Protein AF-A0A5S5BKV4-F1 (afdb_monomer_lite)

Structure (mmCIF, N/CA/C/O backbone):
data_AF-A0A5S5BKV4-F1
#
_entry.id   AF-A0A5S5BKV4-F1
#
loop_
_atom_site.group_PDB
_atom_site.id
_atom_site.type_symbol
_atom_site.label_atom_id
_atom_site.label_alt_id
_atom_site.label_comp_id
_atom_site.label_asym_id
_atom_site.label_entity_id
_atom_site.label_seq_id
_atom_site.pdbx_PDB_ins_code
_atom_site.Cartn_x
_atom_site.Cartn_y
_atom_site.Cartn_z
_atom_site.occupancy
_atom_site.B_iso_or_equiv
_atom_site.auth_seq_id
_atom_site.auth_comp_id
_atom_site.auth_asym_id
_atom_site.auth_atom_id
_atom_site.pdbx_PDB_model_num
ATOM 1 N N . MET A 1 1 ? 7.996 9.217 23.034 1.00 73.75 1 MET A N 1
ATOM 2 C CA . MET A 1 1 ? 6.574 8.913 23.300 1.00 73.75 1 MET A CA 1
ATOM 3 C C . MET A 1 1 ? 6.239 7.631 22.562 1.00 73.75 1 MET A C 1
ATOM 5 O O . MET A 1 1 ? 6.761 7.453 21.465 1.00 73.75 1 MET A O 1
ATOM 9 N N . ILE A 1 2 ? 5.483 6.719 23.173 1.00 85.62 2 ILE A N 1
ATOM 10 C CA . ILE A 1 2 ? 5.016 5.493 22.514 1.00 85.62 2 ILE A CA 1
ATOM 11 C C . ILE A 1 2 ? 3.506 5.627 22.362 1.00 85.62 2 ILE A C 1
ATOM 13 O O . ILE A 1 2 ? 2.814 6.027 23.289 1.00 85.62 2 ILE A O 1
ATOM 17 N N . TYR A 1 3 ? 3.022 5.313 21.176 1.00 87.50 3 TYR A N 1
ATOM 18 C CA . TYR A 1 3 ? 1.616 5.300 20.819 1.00 87.50 3 TYR A CA 1
ATOM 19 C C . TYR A 1 3 ? 1.124 3.845 20.871 1.00 87.50 3 TYR A C 1
ATOM 21 O O . TYR A 1 3 ? 1.808 2.955 20.358 1.00 87.50 3 TYR A O 1
ATOM 29 N N . ARG A 1 4 ? -0.008 3.592 21.532 1.00 89.69 4 ARG A N 1
ATOM 30 C CA . ARG A 1 4 ? -0.712 2.312 21.679 1.00 89.69 4 ARG A CA 1
ATOM 31 C C . ARG A 1 4 ? -2.147 2.352 21.123 1.00 89.69 4 ARG A C 1
ATOM 33 O O . ARG A 1 4 ? -3.062 2.749 21.840 1.00 89.69 4 ARG A O 1
ATOM 40 N N . ALA A 1 5 ? -2.393 1.809 19.930 1.00 90.88 5 ALA A N 1
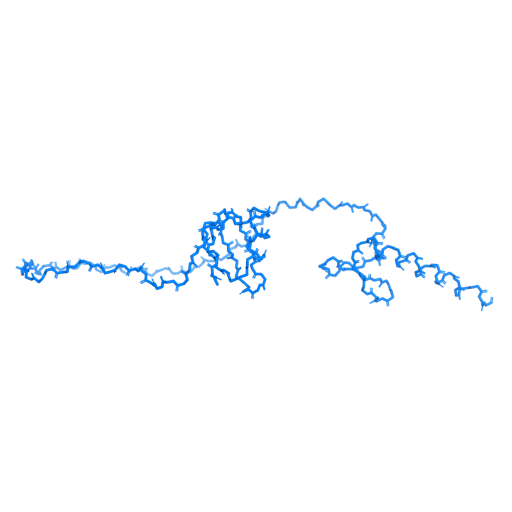ATOM 41 C CA . ALA A 1 5 ? -3.716 1.779 19.285 1.00 90.88 5 ALA A CA 1
ATOM 42 C C . ALA A 1 5 ? -4.344 0.401 19.251 1.00 90.88 5 ALA A C 1
ATOM 44 O O . ALA A 1 5 ? -3.667 -0.616 19.150 1.00 90.88 5 ALA A O 1
ATOM 45 N N . VAL A 1 6 ? -5.674 0.375 19.235 1.00 94.00 6 VAL A N 1
ATOM 46 C CA . VAL A 1 6 ? -6.429 -0.839 18.930 1.00 94.00 6 VAL A CA 1
ATOM 47 C C . VAL A 1 6 ? -6.577 -0.975 17.420 1.00 94.00 6 VAL A C 1
ATOM 49 O O . VAL A 1 6 ? -6.998 -0.043 16.736 1.00 94.00 6 VAL A O 1
ATOM 52 N N . VAL A 1 7 ? -6.250 -2.151 16.896 1.00 95.38 7 VAL A N 1
ATOM 53 C CA . VAL A 1 7 ? -6.403 -2.484 15.481 1.00 95.38 7 VAL A CA 1
ATOM 54 C C . VAL A 1 7 ? -7.878 -2.672 15.147 1.00 95.38 7 VAL A C 1
ATOM 56 O O . VAL A 1 7 ? -8.530 -3.573 15.660 1.00 95.38 7 VAL A O 1
ATOM 59 N N . THR A 1 8 ? -8.414 -1.849 14.254 1.00 95.69 8 THR A N 1
ATOM 60 C CA . THR A 1 8 ? -9.798 -1.943 13.759 1.00 95.69 8 THR A CA 1
ATOM 61 C C . THR A 1 8 ? -9.896 -2.780 12.490 1.00 95.69 8 THR A C 1
ATOM 63 O O . THR A 1 8 ? -10.914 -3.426 12.256 1.00 95.69 8 THR A O 1
ATOM 66 N N . ARG A 1 9 ? -8.828 -2.828 11.686 1.00 94.19 9 ARG A N 1
ATOM 67 C CA . ARG A 1 9 ? -8.742 -3.650 10.472 1.00 94.19 9 ARG A CA 1
ATOM 68 C C . ARG A 1 9 ? -7.422 -4.403 10.455 1.00 94.19 9 ARG A C 1
ATOM 70 O O . ARG A 1 9 ? -6.374 -3.793 10.621 1.00 94.19 9 ARG A O 1
ATOM 77 N N . ALA A 1 10 ? -7.475 -5.716 10.236 1.00 94.88 10 ALA A N 1
ATOM 78 C CA . ALA A 1 10 ? -6.279 -6.551 10.234 1.00 94.88 10 ALA A CA 1
ATOM 79 C C . ALA A 1 10 ? -5.268 -6.097 9.166 1.00 94.88 10 ALA A C 1
ATOM 81 O O . ALA A 1 10 ? -5.655 -5.757 8.044 1.00 94.88 10 ALA A O 1
ATOM 82 N N . PHE A 1 11 ? -3.980 -6.083 9.517 1.00 95.12 11 PHE A N 1
ATOM 83 C CA . PHE A 1 11 ? -2.908 -5.688 8.603 1.00 95.12 11 PHE A CA 1
ATOM 84 C C . PHE A 1 11 ? -1.571 -6.347 8.945 1.00 95.12 11 PHE A C 1
ATOM 86 O O . PHE A 1 11 ? -1.264 -6.641 10.102 1.00 95.12 11 PHE A O 1
ATOM 93 N N . LEU A 1 12 ? -0.737 -6.531 7.920 1.00 94.12 12 LEU A N 1
ATOM 94 C CA . LEU A 1 12 ? 0.637 -6.995 8.075 1.00 94.12 12 LEU A CA 1
ATOM 95 C C . LEU A 1 12 ? 1.573 -5.802 8.310 1.00 94.12 12 LEU A C 1
ATOM 97 O O . LEU A 1 12 ? 1.754 -4.944 7.440 1.00 94.12 12 LEU A O 1
ATOM 101 N N . CYS A 1 13 ? 2.199 -5.741 9.482 1.00 89.88 13 CYS A N 1
ATOM 102 C CA . CYS A 1 13 ? 3.222 -4.746 9.768 1.00 89.88 13 CYS A CA 1
ATOM 103 C C . CYS A 1 13 ? 4.524 -5.128 9.059 1.00 89.88 13 CYS A C 1
ATOM 105 O O . CYS A 1 13 ? 5.219 -6.043 9.483 1.00 89.88 13 CYS A O 1
ATOM 107 N N . LYS A 1 14 ? 4.891 -4.398 8.000 1.00 86.62 14 LYS A N 1
ATOM 108 C CA . LYS A 1 14 ? 6.125 -4.662 7.235 1.00 86.62 14 LYS A CA 1
ATOM 109 C C . LYS A 1 14 ? 7.418 -4.483 8.041 1.00 86.62 14 LYS A C 1
ATOM 111 O O . LYS A 1 14 ? 8.415 -5.096 7.698 1.00 86.62 14 LYS A O 1
ATOM 116 N N . VAL A 1 15 ? 7.401 -3.650 9.084 1.00 85.12 15 VAL A N 1
ATOM 117 C CA . VAL A 1 15 ? 8.591 -3.376 9.910 1.00 85.12 15 VAL A CA 1
ATOM 118 C C . VAL A 1 15 ? 8.881 -4.542 10.853 1.00 85.12 15 VAL A C 1
ATOM 120 O O . VAL A 1 15 ? 10.027 -4.938 11.011 1.00 85.12 15 VAL A O 1
ATOM 123 N N . GLN A 1 16 ? 7.836 -5.105 11.463 1.00 85.06 16 GLN A N 1
ATOM 124 C CA . GLN A 1 16 ? 7.962 -6.189 12.442 1.00 85.06 16 GLN A CA 1
ATOM 125 C C . GLN A 1 16 ? 7.725 -7.577 11.829 1.00 85.06 16 GLN A C 1
ATOM 127 O O . GLN A 1 16 ? 7.985 -8.580 12.479 1.00 85.06 16 GLN A O 1
ATOM 132 N N . GLY A 1 17 ? 7.178 -7.654 10.613 1.00 89.88 17 GLY A N 1
ATOM 133 C CA . GLY A 1 17 ? 6.741 -8.909 9.992 1.00 89.88 17 GLY A CA 1
ATOM 134 C C . GLY A 1 17 ? 5.524 -9.552 10.673 1.00 89.88 17 GLY A C 1
ATOM 135 O O . GLY A 1 17 ? 5.196 -10.696 10.381 1.00 89.88 17 GLY A O 1
ATOM 136 N N . VAL A 1 18 ? 4.850 -8.837 11.581 1.00 92.44 18 VAL A N 1
ATOM 137 C CA . VAL A 1 18 ? 3.747 -9.365 12.397 1.00 92.44 18 VAL A CA 1
ATOM 138 C C . VAL A 1 18 ? 2.400 -9.011 11.777 1.00 92.44 18 VAL A C 1
ATOM 140 O O . VAL A 1 18 ? 2.161 -7.867 11.381 1.00 92.44 18 VAL A O 1
ATOM 143 N N . HIS A 1 19 ? 1.500 -9.992 11.715 1.00 95.00 19 HIS A N 1
ATOM 144 C CA . HIS A 1 19 ? 0.113 -9.786 11.313 1.00 95.00 19 HIS A CA 1
ATOM 145 C C . HIS A 1 19 ? -0.735 -9.432 12.536 1.00 95.00 19 HIS A C 1
ATOM 147 O O . HIS A 1 19 ? -0.942 -10.264 13.419 1.00 95.00 19 HIS A O 1
ATOM 153 N N . PHE A 1 20 ? -1.247 -8.205 12.575 1.00 95.38 20 PHE A N 1
ATOM 154 C CA . PHE A 1 20 ? -2.156 -7.767 13.625 1.00 95.38 20 PHE A CA 1
ATOM 155 C C . PHE A 1 20 ? -3.596 -8.085 13.239 1.00 95.38 20 PHE A C 1
ATOM 157 O O . PHE A 1 20 ? -4.050 -7.728 12.151 1.00 95.38 20 PHE A O 1
ATOM 164 N N . ARG A 1 21 ? -4.320 -8.749 14.143 1.00 96.00 21 ARG A N 1
ATOM 165 C CA . ARG A 1 21 ? -5.752 -9.032 13.991 1.00 96.00 21 ARG A CA 1
ATOM 166 C C . ARG A 1 21 ? -6.573 -7.864 14.526 1.00 96.00 21 ARG A C 1
ATOM 168 O O . ARG A 1 21 ? -6.101 -7.109 15.374 1.00 96.00 21 ARG A O 1
ATOM 175 N N . VAL A 1 22 ? -7.821 -7.761 14.084 1.00 95.19 22 VAL A N 1
ATOM 176 C CA . VAL A 1 22 ? -8.789 -6.815 14.660 1.00 95.19 22 VAL A CA 1
ATOM 177 C C . VAL A 1 22 ? -8.899 -7.039 16.176 1.00 95.19 22 VAL A C 1
ATOM 179 O O . VAL A 1 22 ? -8.926 -8.180 16.629 1.00 95.19 22 VAL A O 1
ATOM 182 N N . GLY A 1 23 ? -8.901 -5.956 16.950 1.00 92.75 23 GLY A N 1
ATOM 183 C CA . GLY A 1 23 ? -8.882 -5.939 18.414 1.00 92.75 23 GLY A CA 1
ATOM 184 C C . GLY A 1 23 ? -7.489 -6.034 19.048 1.00 92.75 23 GLY A C 1
ATOM 185 O O . GLY A 1 23 ? -7.365 -5.835 20.252 1.00 92.75 23 GLY A O 1
ATOM 186 N N . SER A 1 24 ? -6.433 -6.309 18.273 1.00 93.31 24 SER A N 1
ATOM 187 C CA . SER A 1 24 ? -5.066 -6.374 18.814 1.00 93.31 24 SER A CA 1
ATOM 188 C C . SER A 1 24 ? -4.548 -4.983 19.188 1.00 93.31 24 SER A C 1
ATOM 190 O O . SER A 1 24 ? -4.957 -3.991 18.589 1.00 93.31 24 SER A O 1
ATOM 192 N N . ALA A 1 25 ? -3.610 -4.906 20.133 1.00 91.81 25 ALA A N 1
ATOM 193 C CA . ALA A 1 25 ? -2.889 -3.670 20.420 1.00 91.81 25 ALA A CA 1
ATOM 194 C C . ALA A 1 25 ? -1.688 -3.516 19.474 1.00 91.81 25 ALA A C 1
ATOM 196 O O . ALA A 1 25 ? -0.907 -4.451 19.289 1.00 91.81 25 ALA A O 1
ATOM 197 N N . TYR A 1 26 ? -1.533 -2.332 18.897 1.00 91.50 26 TYR A N 1
ATOM 198 C CA 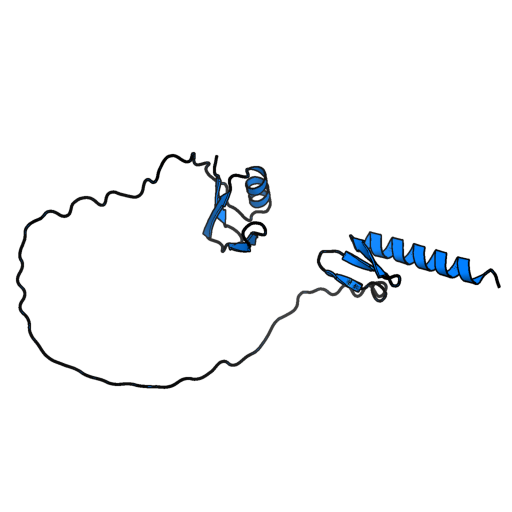. TYR A 1 26 ? -0.401 -1.931 18.078 1.00 91.50 26 TYR A CA 1
ATOM 199 C C . TYR A 1 26 ? 0.380 -0.842 18.805 1.00 91.50 26 TYR A C 1
ATOM 201 O O . TYR A 1 26 ? -0.193 0.183 19.160 1.00 91.50 26 TYR A O 1
ATOM 209 N N . LEU A 1 27 ? 1.675 -1.074 19.026 1.00 91.00 27 LEU A N 1
ATOM 210 C CA . LEU A 1 27 ? 2.556 -0.126 19.701 1.00 91.00 27 LEU A CA 1
ATOM 211 C C . LEU A 1 27 ? 3.621 0.384 18.731 1.00 91.00 27 LEU A C 1
ATOM 213 O O . LEU A 1 27 ? 4.295 -0.411 18.073 1.00 91.00 27 LEU A O 1
ATOM 217 N N . SER A 1 28 ? 3.791 1.702 18.653 1.00 89.00 28 SER A N 1
ATOM 218 C CA . SER A 1 28 ? 4.801 2.343 17.809 1.00 89.00 28 SER A CA 1
ATOM 219 C C . SER A 1 28 ? 5.284 3.651 18.427 1.00 89.00 28 SER A C 1
ATOM 221 O O . SER A 1 28 ? 4.500 4.403 18.986 1.00 89.00 28 SER A O 1
ATOM 223 N N . ALA A 1 29 ? 6.571 3.967 18.295 1.00 90.00 29 ALA A N 1
ATOM 224 C CA . ALA A 1 29 ? 7.092 5.293 18.645 1.00 90.00 29 ALA A CA 1
ATOM 225 C C . ALA A 1 29 ? 6.899 6.327 17.515 1.00 90.00 29 ALA A C 1
ATOM 227 O O . ALA A 1 29 ? 7.098 7.522 17.719 1.00 90.00 29 ALA A O 1
ATOM 228 N N . ASP A 1 30 ? 6.533 5.866 16.317 1.00 90.06 30 ASP A N 1
ATOM 229 C CA . ASP A 1 30 ? 6.370 6.694 15.124 1.00 90.06 30 ASP A CA 1
ATOM 230 C C . ASP A 1 30 ? 4.936 7.237 15.029 1.00 90.06 30 ASP A C 1
ATOM 232 O O . ASP A 1 30 ? 3.995 6.503 14.708 1.00 90.06 30 ASP A O 1
ATOM 236 N N . SER A 1 31 ? 4.781 8.536 15.294 1.00 88.31 31 SER A N 1
ATOM 237 C CA . SER A 1 31 ? 3.498 9.240 15.217 1.00 88.31 31 SER A CA 1
ATOM 238 C C . SER A 1 31 ? 2.962 9.350 13.788 1.00 88.31 31 SER A C 1
ATOM 240 O O . SER A 1 31 ? 1.752 9.256 13.581 1.00 88.31 31 SER A O 1
ATOM 242 N N . ALA A 1 32 ? 3.835 9.493 12.785 1.00 90.69 32 ALA A N 1
ATOM 243 C CA . ALA A 1 32 ? 3.431 9.577 11.385 1.00 90.69 32 ALA A CA 1
ATOM 244 C C . ALA A 1 32 ? 2.862 8.235 10.907 1.00 90.69 32 ALA A C 1
ATOM 246 O O . ALA A 1 32 ? 1.841 8.194 10.215 1.00 90.69 32 ALA A O 1
ATOM 247 N N . ARG A 1 33 ? 3.471 7.125 11.341 1.00 91.69 33 ARG A N 1
ATOM 248 C CA . ARG A 1 33 ? 2.969 5.765 11.097 1.00 91.69 33 ARG A CA 1
ATOM 249 C C . ARG A 1 33 ? 1.580 5.555 11.694 1.00 91.69 33 ARG A C 1
ATOM 251 O O . ARG A 1 33 ? 0.711 5.010 11.016 1.00 91.69 33 ARG A O 1
ATOM 258 N N . ILE A 1 34 ? 1.374 5.971 12.942 1.00 91.25 34 ILE A N 1
ATOM 259 C CA . ILE A 1 34 ? 0.086 5.839 13.635 1.00 91.25 34 ILE A CA 1
ATOM 260 C C . ILE A 1 34 ? -0.981 6.674 12.928 1.00 91.25 34 ILE A C 1
ATOM 262 O O . ILE A 1 34 ? -2.029 6.136 12.580 1.00 91.25 34 ILE A O 1
ATOM 266 N N . ALA A 1 35 ? -0.683 7.937 12.609 1.00 91.62 35 ALA A N 1
ATOM 267 C CA . ALA A 1 35 ? -1.599 8.821 11.890 1.00 91.6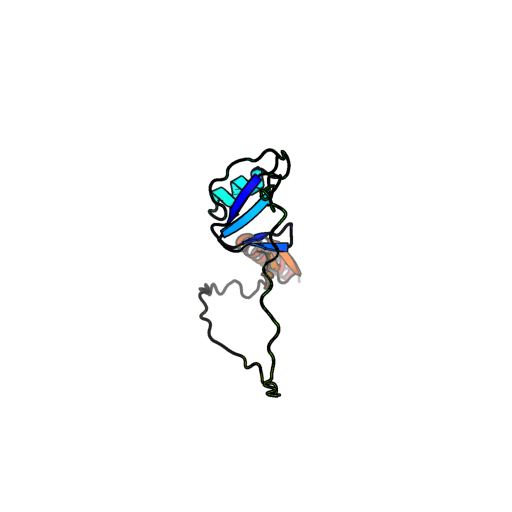2 35 ALA A CA 1
ATOM 268 C C . ALA A 1 35 ? -1.988 8.267 10.508 1.00 91.62 35 ALA A C 1
ATOM 270 O O . ALA A 1 35 ? -3.156 8.319 10.125 1.00 91.62 35 ALA A O 1
ATOM 271 N N . TYR A 1 36 ? -1.034 7.687 9.773 1.00 92.81 36 TYR A N 1
ATOM 272 C CA . TYR A 1 36 ? -1.293 7.035 8.487 1.00 92.81 36 TYR A CA 1
ATOM 273 C C . TYR A 1 36 ? -2.229 5.826 8.622 1.00 92.81 36 TYR A C 1
ATOM 275 O O . TYR A 1 36 ? -3.161 5.650 7.839 1.00 92.81 36 TYR A O 1
ATOM 283 N N . LEU A 1 37 ? -2.001 4.981 9.628 1.00 93.12 37 LEU A N 1
ATOM 284 C CA . LEU A 1 37 ? -2.835 3.802 9.849 1.00 93.12 37 LEU A CA 1
ATOM 285 C C . LEU A 1 37 ? -4.227 4.172 10.391 1.00 93.12 37 LEU A C 1
ATOM 287 O O . LEU A 1 37 ? -5.206 3.515 10.041 1.00 93.12 37 LEU A O 1
ATOM 291 N N . GLN A 1 38 ? -4.337 5.236 11.187 1.00 93.62 38 GLN A N 1
ATOM 292 C CA . GLN A 1 38 ? -5.611 5.782 11.660 1.00 93.62 38 GLN A CA 1
ATOM 293 C C . GLN A 1 38 ? -6.425 6.411 10.524 1.00 93.62 38 GLN A C 1
ATOM 295 O O . GLN A 1 38 ? -7.616 6.130 10.407 1.00 93.62 38 GLN A O 1
ATOM 300 N N . SER A 1 39 ? -5.802 7.215 9.653 1.00 93.12 39 SER A N 1
ATOM 301 C CA . SER A 1 39 ? -6.494 7.826 8.507 1.00 93.12 39 SER A CA 1
ATOM 302 C C . SER A 1 39 ? -6.968 6.780 7.494 1.00 93.12 39 SER A C 1
ATOM 304 O O . SER A 1 39 ? -8.030 6.939 6.897 1.00 93.12 39 SER A O 1
ATOM 306 N N . GLY A 1 40 ? -6.235 5.670 7.364 1.00 92.19 40 GLY A N 1
ATOM 307 C CA . GLY A 1 40 ? -6.646 4.499 6.589 1.00 92.19 40 GLY A CA 1
ATOM 308 C C . GLY A 1 40 ? -7.678 3.590 7.276 1.00 92.19 40 GLY A C 1
ATOM 309 O O . GLY A 1 40 ? -8.096 2.601 6.675 1.00 92.19 40 GLY A O 1
ATOM 310 N N . GLY A 1 41 ? -8.072 3.876 8.524 1.00 94.31 41 GLY A N 1
ATOM 311 C CA . GLY A 1 41 ? -9.047 3.087 9.287 1.00 94.31 41 GLY A CA 1
ATOM 312 C C . GLY A 1 41 ? -8.538 1.726 9.784 1.00 94.31 41 GLY A C 1
ATOM 313 O O . GLY A 1 41 ? -9.344 0.857 10.123 1.00 94.31 41 GLY A O 1
ATOM 314 N N . TYR A 1 42 ? -7.219 1.516 9.818 1.00 94.38 42 TYR A N 1
ATOM 315 C CA . TYR A 1 42 ? -6.593 0.299 10.353 1.00 94.38 42 TYR A CA 1
ATOM 316 C C . TYR A 1 42 ? -6.468 0.305 11.870 1.00 94.38 42 TYR A C 1
ATOM 318 O O . TYR A 1 42 ? -6.479 -0.760 12.490 1.00 94.38 42 TYR A O 1
ATOM 326 N N . LEU A 1 43 ? -6.351 1.495 12.451 1.00 94.88 43 LEU A N 1
ATOM 327 C CA . LEU A 1 43 ? -6.257 1.724 13.884 1.00 94.88 43 LEU A CA 1
ATOM 328 C C . LEU A 1 43 ? -7.407 2.622 14.346 1.00 94.88 43 LEU A C 1
ATOM 330 O O . LEU A 1 43 ? -7.825 3.531 13.627 1.00 94.88 43 LEU A O 1
ATOM 334 N N . GLY A 1 44 ? -7.883 2.392 15.567 1.00 89.88 44 GLY A N 1
ATOM 335 C CA . GLY A 1 44 ? -8.795 3.296 16.258 1.00 89.88 44 GLY A CA 1
ATOM 336 C C . GLY A 1 44 ? -8.118 4.614 16.650 1.00 89.88 44 GLY A C 1
ATOM 337 O O . GLY A 1 44 ? -6.890 4.725 16.656 1.00 89.88 44 GLY A O 1
ATOM 338 N N . LYS A 1 45 ? -8.930 5.620 16.996 1.00 77.31 45 LYS A N 1
ATOM 339 C CA . LYS A 1 45 ? -8.435 6.878 17.575 1.00 77.31 45 LYS A CA 1
ATOM 340 C C . LYS A 1 45 ? -7.784 6.558 18.920 1.00 77.31 45 LYS A C 1
ATOM 342 O O . LYS A 1 45 ? -8.412 5.924 19.761 1.00 77.31 45 LYS A O 1
ATOM 347 N N . GLU A 1 46 ? -6.527 6.933 19.071 1.00 69.44 46 GLU A N 1
ATOM 348 C CA . GLU A 1 46 ? -5.660 6.451 20.138 1.00 69.44 46 GLU A CA 1
ATOM 349 C C . GLU A 1 46 ? -5.390 7.500 21.225 1.00 69.44 46 GLU A C 1
ATOM 351 O O . GLU A 1 46 ? -5.259 8.682 20.911 1.00 69.44 46 GLU A O 1
ATOM 356 N N . GLU A 1 47 ? -5.250 7.049 22.475 1.00 63.06 47 GLU A N 1
ATOM 357 C CA . GLU A 1 47 ? -4.718 7.805 23.612 1.00 63.06 47 GLU A CA 1
ATOM 358 C C . GLU A 1 47 ? -3.190 7.628 23.708 1.00 63.06 47 GLU A C 1
ATOM 360 O O . GLU A 1 47 ? -2.670 6.515 23.689 1.00 63.06 47 GLU A O 1
ATOM 365 N N . THR A 1 48 ? -2.462 8.744 23.795 1.00 65.62 48 THR A N 1
ATOM 366 C CA . THR A 1 48 ? -1.001 8.761 23.972 1.00 65.62 48 THR A CA 1
ATOM 367 C C . THR A 1 48 ? -0.646 8.360 25.401 1.00 65.62 48 THR A C 1
ATOM 369 O O . THR A 1 48 ? -1.040 9.060 26.330 1.00 65.62 48 THR A O 1
ATOM 372 N N . GLU A 1 49 ? 0.149 7.304 25.587 1.00 58.16 49 GLU A N 1
ATOM 373 C CA . GLU A 1 49 ? 0.719 6.978 26.899 1.00 58.16 49 GLU A CA 1
ATOM 374 C C . GLU A 1 49 ? 2.201 7.382 26.952 1.00 58.16 49 GLU A C 1
ATOM 376 O O . GLU A 1 49 ? 3.041 6.944 26.157 1.00 58.16 49 GLU A O 1
ATOM 381 N N . GLU A 1 50 ? 2.552 8.256 27.900 1.00 53.12 50 GLU A N 1
ATOM 382 C CA . GLU A 1 50 ? 3.949 8.371 28.315 1.00 53.12 50 GLU A CA 1
ATOM 383 C C . GLU A 1 50 ? 4.402 7.022 28.897 1.00 53.12 50 GLU A C 1
ATOM 385 O O . GLU A 1 50 ? 3.613 6.357 29.569 1.00 53.12 50 GLU A O 1
ATOM 390 N N . PRO A 1 51 ? 5.660 6.594 28.678 1.00 53.56 51 PRO A N 1
ATOM 391 C CA . PRO A 1 51 ? 6.190 5.366 29.257 1.00 53.56 51 PRO A CA 1
ATOM 392 C C . PRO A 1 51 ? 6.429 5.556 30.764 1.00 53.56 51 PRO A C 1
ATOM 394 O O . PRO A 1 51 ? 7.569 5.578 31.220 1.00 53.56 51 PRO A O 1
ATOM 397 N N . ASN A 1 52 ? 5.369 5.729 31.551 1.00 50.53 52 ASN A N 1
ATOM 398 C CA . ASN A 1 52 ? 5.446 5.732 33.001 1.00 50.53 52 ASN A CA 1
ATOM 399 C C . ASN A 1 52 ? 4.931 4.393 33.531 1.00 50.53 52 ASN A C 1
ATOM 401 O O . ASN A 1 52 ? 3.739 4.221 33.742 1.00 50.53 52 ASN A O 1
ATOM 405 N N . GLN A 1 53 ? 5.890 3.476 33.680 1.00 48.94 53 GLN A N 1
ATOM 406 C CA . GLN A 1 53 ? 5.929 2.318 34.575 1.00 48.94 53 GLN A CA 1
ATOM 407 C C . GLN A 1 53 ? 4.676 1.437 34.662 1.00 48.94 53 GLN A C 1
ATOM 409 O O . GLN A 1 53 ? 3.621 1.843 35.130 1.00 48.94 53 GLN A O 1
ATOM 414 N N . ALA A 1 54 ? 4.881 0.163 34.320 1.00 44.09 54 ALA A N 1
ATOM 415 C CA . ALA A 1 54 ? 4.045 -0.984 34.649 1.00 44.09 54 ALA A CA 1
ATOM 416 C C . ALA A 1 54 ? 3.170 -0.788 35.905 1.00 44.09 54 ALA A C 1
ATOM 418 O O . ALA A 1 54 ? 3.584 -1.062 37.030 1.00 44.09 54 ALA A O 1
ATOM 419 N N . SER A 1 55 ? 1.926 -0.366 35.685 1.00 46.72 55 SER A N 1
ATOM 420 C CA . SER A 1 55 ? 0.832 -0.586 36.616 1.00 46.72 55 SER A CA 1
ATOM 421 C C . SER A 1 55 ? 0.103 -1.842 36.157 1.00 46.72 55 SER A C 1
ATOM 423 O O . SER A 1 55 ? -0.799 -1.807 35.325 1.00 46.72 55 SER A O 1
ATOM 425 N N . THR A 1 56 ? 0.549 -2.976 36.687 1.00 44.12 56 THR A N 1
ATOM 426 C CA . THR A 1 56 ? -0.276 -4.174 36.843 1.00 44.12 56 THR A CA 1
ATOM 427 C C . THR A 1 56 ? -0.127 -4.633 38.284 1.00 44.12 56 THR A C 1
ATOM 429 O O . THR A 1 56 ? 0.819 -5.330 38.633 1.00 44.12 56 THR A O 1
ATOM 432 N N . THR A 1 57 ? -1.065 -4.156 39.100 1.00 41.09 57 THR A N 1
ATOM 433 C CA . THR A 1 57 ? -1.771 -4.911 40.138 1.00 41.09 57 THR A CA 1
ATOM 434 C C . THR A 1 57 ? -0.899 -5.723 41.093 1.00 41.09 57 THR A C 1
ATOM 436 O O . THR A 1 57 ? -0.647 -6.910 40.897 1.00 41.09 57 THR A O 1
ATOM 439 N N . ALA A 1 58 ? -0.560 -5.094 42.219 1.00 44.88 58 ALA A N 1
ATOM 440 C CA . ALA A 1 58 ? -0.513 -5.814 43.480 1.00 44.88 58 ALA A CA 1
ATOM 441 C C . ALA A 1 58 ? -1.903 -6.433 43.706 1.00 44.88 58 ALA A C 1
ATOM 443 O O . ALA A 1 58 ? -2.858 -5.723 44.026 1.00 44.88 58 ALA A O 1
ATOM 444 N N . SER A 1 59 ? -2.027 -7.741 43.478 1.00 47.25 59 SER A N 1
ATOM 445 C CA . SER A 1 59 ? -3.114 -8.525 44.058 1.00 47.25 59 SER A CA 1
ATOM 446 C C . SER A 1 59 ? -2.907 -8.532 45.567 1.00 47.25 59 SER A C 1
ATOM 448 O O . SER A 1 59 ? -2.113 -9.298 46.107 1.00 47.25 59 SER A O 1
ATOM 450 N N . ASP A 1 60 ? -3.547 -7.555 46.192 1.00 45.62 60 ASP A N 1
ATOM 451 C CA . ASP A 1 60 ? -4.248 -7.630 47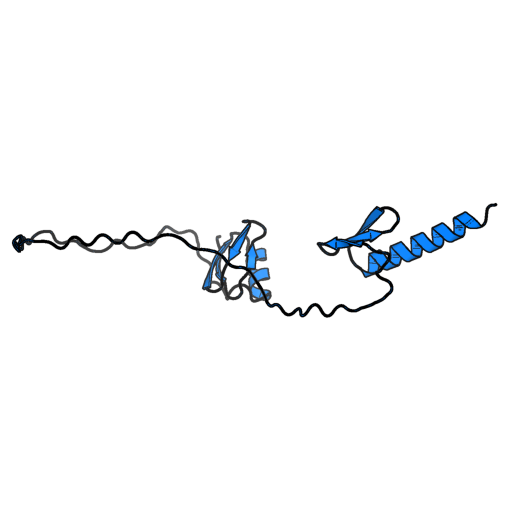.465 1.00 45.62 60 ASP A CA 1
ATOM 452 C C . ASP A 1 60 ? -4.261 -9.041 48.098 1.00 45.62 60 ASP A C 1
ATOM 454 O O . ASP A 1 60 ? -4.912 -9.967 47.619 1.00 45.62 60 ASP A O 1
ATOM 458 N N . GLN A 1 61 ? -3.479 -9.165 49.172 1.00 39.59 61 GLN A N 1
ATOM 459 C CA . GLN A 1 61 ? -3.770 -9.927 50.386 1.00 39.59 61 GLN A CA 1
ATOM 460 C C . GLN A 1 61 ? -4.181 -11.413 50.250 1.00 39.59 61 GLN A C 1
ATOM 462 O O . GLN A 1 61 ? -5.355 -11.766 50.199 1.00 39.59 61 GLN A O 1
ATOM 467 N N . LEU A 1 62 ? -3.206 -12.319 50.397 1.00 44.78 62 LEU A N 1
ATOM 468 C CA . LEU A 1 62 ? -3.457 -13.598 51.070 1.00 44.78 62 LEU A CA 1
ATOM 469 C C . LEU A 1 62 ? -3.388 -13.338 52.586 1.00 44.78 62 LEU A C 1
ATOM 471 O O . LEU A 1 62 ? -2.281 -13.116 53.088 1.00 44.78 62 LEU A O 1
ATOM 475 N N . PRO A 1 63 ? -4.500 -13.321 53.345 1.00 49.19 63 PRO A N 1
ATOM 476 C CA . PRO A 1 63 ? -4.397 -13.538 54.775 1.00 49.19 63 PRO A CA 1
ATOM 477 C C . PRO A 1 63 ? -3.922 -14.976 54.991 1.00 49.19 63 PRO A C 1
ATOM 479 O O . PRO A 1 63 ? -4.452 -15.930 54.416 1.00 49.19 63 PRO A O 1
ATOM 482 N N . ALA A 1 64 ? -2.862 -15.097 55.783 1.00 53.47 64 ALA A N 1
ATOM 483 C CA . ALA A 1 64 ? -2.498 -16.348 56.407 1.00 53.47 64 ALA A CA 1
ATOM 484 C C . ALA A 1 64 ? -3.676 -16.848 57.263 1.00 53.47 64 ALA A C 1
ATOM 486 O O . ALA A 1 64 ? -4.557 -16.074 57.634 1.00 53.47 64 ALA A O 1
ATOM 487 N N . ASP A 1 65 ? -3.625 -18.133 57.604 1.00 56.28 65 ASP A N 1
ATOM 488 C CA . ASP A 1 65 ? -4.426 -18.750 58.663 1.00 56.28 65 ASP A CA 1
ATOM 489 C C . ASP A 1 65 ? -5.875 -19.107 58.270 1.00 56.28 65 ASP A C 1
ATOM 491 O O . ASP A 1 65 ? -6.809 -18.373 58.548 1.00 56.28 65 ASP A O 1
ATOM 495 N N . ASP A 1 66 ? -6.084 -20.292 57.683 1.00 50.09 66 ASP A N 1
ATOM 496 C CA . ASP A 1 66 ? -6.982 -21.267 58.321 1.00 50.09 66 ASP A CA 1
ATOM 497 C C . ASP A 1 66 ? -6.856 -22.661 57.692 1.00 50.09 66 ASP A C 1
ATOM 499 O O . ASP A 1 66 ? -7.088 -22.900 56.505 1.00 50.09 66 ASP A O 1
ATOM 503 N N . ALA A 1 67 ? -6.445 -23.601 58.535 1.00 52.28 67 ALA A N 1
ATOM 504 C CA . ALA A 1 67 ? -6.358 -25.009 58.228 1.00 52.28 67 ALA A CA 1
ATOM 505 C C . ALA A 1 67 ? -7.770 -25.602 58.168 1.00 52.28 67 ALA A C 1
ATOM 507 O O . ALA A 1 67 ? -8.390 -25.828 59.205 1.00 52.28 67 ALA A O 1
ATOM 508 N N . PHE A 1 68 ? -8.255 -25.940 56.972 1.00 46.47 68 PHE A N 1
ATOM 509 C CA . PHE A 1 68 ? -9.400 -26.838 56.844 1.00 46.47 68 PHE A CA 1
ATOM 510 C C . PHE A 1 68 ? -8.966 -28.160 56.213 1.00 46.47 68 PHE A C 1
ATOM 512 O O . PHE A 1 68 ? -8.838 -28.304 54.998 1.00 46.47 68 PHE A O 1
ATOM 519 N N . LEU A 1 69 ? -8.712 -29.127 57.099 1.00 48.06 69 LEU A N 1
ATOM 520 C CA . LEU A 1 69 ? -8.705 -30.550 56.791 1.00 48.06 69 LEU A CA 1
ATOM 521 C C . LEU A 1 69 ? -9.987 -30.918 56.033 1.00 48.06 69 LEU A C 1
ATOM 523 O O . LEU A 1 69 ? -11.073 -30.825 56.602 1.00 48.06 69 LEU A O 1
ATOM 527 N N . ILE A 1 70 ? -9.857 -31.455 54.818 1.00 55.62 70 ILE A N 1
ATOM 528 C CA . ILE A 1 70 ? -10.821 -32.441 54.317 1.00 55.62 70 ILE A CA 1
ATOM 529 C C . ILE A 1 70 ? -10.044 -33.701 53.900 1.00 55.62 70 ILE A C 1
ATOM 531 O O . ILE A 1 70 ? -9.023 -33.572 53.220 1.00 55.62 70 ILE A O 1
ATOM 535 N N . PRO A 1 71 ? -10.457 -34.900 54.361 1.00 50.69 71 PRO A N 1
ATOM 536 C CA . PRO A 1 71 ? -9.658 -36.120 54.281 1.00 50.69 71 PRO A CA 1
ATOM 537 C C . PRO A 1 71 ? -9.588 -36.718 52.876 1.00 50.69 71 PRO A C 1
ATOM 539 O O . PRO A 1 71 ? -10.495 -36.567 52.059 1.00 50.69 71 PRO A O 1
ATOM 542 N N . GLN A 1 72 ? -8.505 -37.466 52.661 1.00 50.62 72 GLN A N 1
ATOM 543 C CA . GLN A 1 72 ? -8.330 -38.414 51.569 1.00 50.62 72 GLN A CA 1
ATOM 544 C C . GLN A 1 72 ? -9.342 -39.566 51.664 1.00 50.62 72 GLN A C 1
ATOM 546 O O . GLN A 1 72 ? -9.228 -40.408 52.545 1.00 50.62 72 GLN A O 1
ATOM 551 N N . ASP A 1 73 ? -10.212 -39.663 50.670 1.00 54.94 73 ASP A N 1
ATOM 552 C CA . ASP A 1 73 ? -10.717 -40.914 50.098 1.00 54.94 73 ASP A CA 1
ATOM 553 C C . ASP A 1 73 ? -10.708 -40.649 48.579 1.00 54.94 73 ASP A C 1
ATOM 555 O O . ASP A 1 73 ? -11.193 -39.619 48.126 1.00 54.94 73 ASP A O 1
ATOM 559 N N . GLY A 1 74 ? -10.053 -41.404 47.705 1.00 48.91 74 GLY A N 1
ATOM 560 C CA . GLY A 1 74 ? -9.837 -42.838 47.728 1.00 48.91 74 GLY A CA 1
ATOM 561 C C . GLY A 1 74 ? -10.593 -43.447 46.543 1.00 48.91 74 GLY A C 1
ATOM 562 O O . GLY A 1 74 ? -11.815 -43.475 46.550 1.00 48.91 74 GLY A O 1
ATOM 563 N N . ALA A 1 75 ? -9.832 -43.969 45.574 1.00 46.00 75 ALA A N 1
ATOM 564 C CA . ALA A 1 75 ? -10.218 -44.923 44.523 1.00 46.00 75 ALA A CA 1
ATOM 565 C C . ALA A 1 75 ? -10.715 -44.408 43.145 1.00 46.00 75 ALA A C 1
ATOM 567 O O . ALA A 1 75 ? -11.854 -44.005 42.953 1.00 46.00 75 ALA A O 1
ATOM 568 N N . SER A 1 76 ? -9.817 -44.606 42.170 1.00 48.84 76 SER A N 1
ATOM 569 C CA . SER A 1 76 ? -10.004 -45.438 40.968 1.00 48.84 76 SER A CA 1
ATOM 570 C C . SER A 1 76 ? -11.078 -45.087 39.933 1.00 48.84 76 SER A C 1
ATOM 572 O O . SER A 1 76 ? -12.244 -45.415 40.106 1.00 48.84 76 SER A O 1
ATOM 574 N N . ALA A 1 77 ? -10.621 -44.692 38.743 1.00 47.66 77 ALA A N 1
ATOM 575 C CA . ALA A 1 77 ? -10.905 -45.457 37.526 1.00 47.66 77 ALA A CA 1
ATOM 576 C C . ALA A 1 77 ? -9.837 -45.146 36.470 1.00 47.66 77 ALA A C 1
ATOM 578 O O . ALA A 1 77 ? -9.659 -44.012 36.032 1.00 47.66 77 ALA A O 1
ATOM 579 N N . VAL A 1 78 ? -9.083 -46.187 36.141 1.00 57.34 78 VAL A N 1
ATOM 580 C CA . VAL A 1 78 ? -8.339 -46.319 34.894 1.00 57.34 78 VAL A CA 1
ATOM 581 C C . VAL A 1 78 ? -9.346 -46.374 33.755 1.00 57.34 78 VAL A C 1
ATOM 583 O O . VAL A 1 78 ? -10.308 -47.110 33.897 1.00 57.34 78 VAL A O 1
ATOM 586 N N . ASP A 1 79 ? -9.109 -45.662 32.656 1.00 54.25 79 ASP A N 1
ATOM 587 C CA . ASP A 1 79 ? -9.571 -46.077 31.330 1.00 54.25 79 ASP A CA 1
ATOM 588 C C . ASP A 1 79 ? -8.622 -45.516 30.265 1.00 54.25 79 ASP A C 1
ATOM 590 O O . ASP A 1 79 ? -8.496 -44.314 30.027 1.00 54.25 79 ASP A O 1
ATOM 594 N N . ASP A 1 80 ? -7.906 -46.472 29.690 1.00 57.38 80 ASP A N 1
ATOM 595 C CA . ASP A 1 80 ? -7.041 -46.428 28.526 1.00 57.38 80 ASP A CA 1
ATOM 596 C C . ASP A 1 80 ? -7.895 -46.249 27.259 1.00 57.38 80 ASP A C 1
ATOM 598 O O . ASP A 1 80 ? -8.805 -47.036 27.002 1.00 57.38 80 ASP A O 1
ATOM 602 N N . ALA A 1 81 ? -7.611 -45.225 26.452 1.00 55.41 81 ALA A N 1
ATOM 603 C CA . ALA A 1 81 ? -8.124 -45.142 25.087 1.00 55.41 81 ALA A CA 1
ATOM 604 C C . ALA A 1 81 ? -7.100 -44.471 24.169 1.00 55.41 81 ALA A C 1
ATOM 606 O O . ALA A 1 81 ? -7.134 -43.275 23.875 1.00 55.41 81 ALA A O 1
ATOM 607 N N . THR A 1 82 ? -6.174 -45.303 23.705 1.00 58.59 82 THR A N 1
ATOM 608 C CA . THR A 1 82 ? -5.368 -45.084 22.506 1.00 58.59 82 THR A CA 1
ATOM 609 C C . THR A 1 82 ? -6.262 -45.092 21.258 1.00 58.59 82 THR A C 1
ATOM 611 O O . THR A 1 82 ? -6.870 -46.111 20.944 1.00 58.59 82 THR A O 1
ATOM 614 N N . ALA A 1 83 ? -6.284 -43.997 20.495 1.00 49.28 83 ALA A N 1
ATOM 615 C CA . ALA A 1 83 ? -6.645 -43.977 19.070 1.00 49.28 83 ALA A CA 1
ATOM 616 C C . ALA A 1 83 ? -6.002 -42.725 18.442 1.00 49.28 83 ALA A C 1
ATOM 618 O O . ALA A 1 83 ? -6.335 -41.603 18.801 1.00 49.28 83 ALA A O 1
ATOM 619 N N . ALA A 1 84 ? -4.876 -42.864 17.7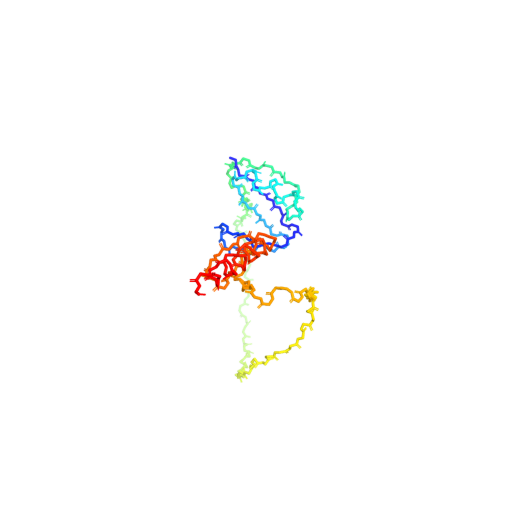42 1.00 45.06 84 ALA A N 1
ATOM 620 C CA . ALA A 1 84 ? -4.778 -43.197 16.317 1.00 45.06 84 ALA A CA 1
ATOM 621 C C . ALA A 1 84 ? -5.183 -42.023 15.407 1.00 45.06 84 ALA A C 1
ATOM 623 O O . ALA A 1 84 ? -6.220 -41.393 15.576 1.00 45.06 84 ALA A O 1
ATOM 624 N N . GLY A 1 85 ? -4.289 -41.717 14.467 1.00 50.03 85 GLY A N 1
ATOM 625 C CA . GLY A 1 85 ? -4.319 -40.519 13.644 1.00 50.03 85 GLY A CA 1
ATOM 626 C C . GLY A 1 85 ? -5.279 -40.554 12.456 1.00 50.03 85 GLY A C 1
ATOM 627 O O . GLY A 1 85 ? -6.093 -41.454 12.284 1.00 50.03 85 GLY A O 1
ATOM 628 N N . GLY A 1 86 ? -5.107 -39.547 11.605 1.00 41.75 86 GLY A N 1
ATOM 629 C CA . GLY A 1 86 ? -5.895 -39.294 10.402 1.00 41.75 86 GLY A CA 1
ATOM 630 C C . GLY A 1 86 ? -6.303 -37.829 10.443 1.00 41.75 86 GLY A C 1
ATOM 631 O O . GLY A 1 86 ? -7.104 -37.428 11.266 1.00 41.75 86 GLY A O 1
ATOM 632 N N . GLY A 1 87 ? -5.693 -36.931 9.693 1.00 41.09 87 GLY A N 1
ATOM 633 C CA . GLY A 1 87 ? -5.498 -37.033 8.263 1.00 41.09 87 GLY A CA 1
ATOM 634 C C . GLY A 1 87 ? -6.043 -35.724 7.716 1.00 41.09 87 GLY A C 1
ATOM 635 O O . GLY A 1 87 ? -7.189 -35.364 7.954 1.00 41.09 87 GLY A O 1
ATOM 636 N N . ASN A 1 88 ? -5.174 -34.972 7.064 1.00 62.47 88 ASN A N 1
ATOM 637 C CA . ASN A 1 88 ? -5.528 -33.778 6.322 1.00 62.47 88 ASN A CA 1
ATOM 638 C C . ASN A 1 88 ? -6.214 -34.232 5.019 1.00 62.47 88 ASN A C 1
ATOM 640 O O . ASN A 1 88 ? -5.649 -35.093 4.338 1.00 62.47 88 ASN A O 1
ATOM 644 N N . PRO A 1 89 ? -7.375 -33.671 4.644 1.00 52.44 89 PRO A N 1
ATOM 645 C CA . PRO A 1 89 ? -7.604 -33.455 3.225 1.00 52.44 89 PRO A CA 1
ATOM 646 C C . PRO A 1 89 ? -8.089 -32.029 2.931 1.00 52.44 89 PRO A C 1
ATOM 648 O O . PRO A 1 89 ? -9.205 -31.638 3.248 1.00 52.44 89 PRO A O 1
ATOM 651 N N . VAL A 1 90 ? -7.169 -31.271 2.332 1.00 45.00 90 VAL A N 1
ATOM 652 C CA . VAL A 1 90 ? -7.253 -30.647 1.000 1.00 45.00 90 VAL A CA 1
ATOM 653 C C . VAL A 1 90 ? -8.599 -30.094 0.505 1.00 45.00 90 VAL A C 1
ATOM 655 O O . VAL A 1 90 ? -9.592 -30.806 0.422 1.00 45.00 90 VAL A O 1
ATOM 658 N N . ALA A 1 91 ? -8.489 -28.876 -0.051 1.00 42.03 91 ALA A N 1
ATOM 659 C CA . ALA A 1 91 ? -9.329 -28.290 -1.104 1.00 42.03 91 ALA A CA 1
ATOM 660 C C . ALA A 1 91 ? -10.763 -27.911 -0.696 1.00 42.03 91 ALA A C 1
ATOM 662 O O . ALA A 1 91 ? -11.398 -28.546 0.123 1.00 42.03 91 ALA A O 1
ATOM 663 N N . SER A 1 92 ? -11.414 -26.913 -1.271 1.00 49.12 92 SER A N 1
ATOM 664 C CA . SER A 1 92 ? -11.106 -25.895 -2.272 1.00 49.12 92 SER A CA 1
ATOM 665 C C . SER A 1 92 ? -12.432 -25.153 -2.427 1.00 49.12 92 SER A C 1
ATOM 667 O O . SER A 1 92 ? -13.460 -25.821 -2.523 1.00 49.12 92 SER A O 1
ATOM 669 N N . ALA A 1 93 ? -12.423 -23.822 -2.441 1.00 41.81 93 ALA A N 1
ATOM 670 C CA . ALA A 1 93 ? -13.276 -23.017 -3.321 1.00 41.81 93 ALA A CA 1
ATOM 671 C C . ALA A 1 93 ? -13.113 -21.533 -2.978 1.00 41.81 93 ALA A C 1
ATOM 673 O O . ALA A 1 93 ? -13.720 -21.008 -2.046 1.00 41.81 93 ALA A O 1
ATOM 674 N N . ALA A 1 94 ? -12.281 -20.867 -3.776 1.00 50.69 94 ALA A N 1
ATOM 675 C CA . ALA A 1 94 ? -12.415 -19.446 -4.067 1.00 50.69 94 ALA A CA 1
ATOM 676 C C . ALA A 1 94 ? -13.764 -19.173 -4.776 1.00 50.69 94 ALA A C 1
ATOM 678 O O . ALA A 1 94 ? -14.391 -20.098 -5.297 1.00 50.69 94 ALA A O 1
ATOM 679 N N . PRO A 1 95 ? -14.193 -17.906 -4.838 1.00 48.75 95 PRO A N 1
ATOM 680 C CA . PRO A 1 95 ? -13.902 -17.157 -6.063 1.00 48.75 95 PRO A CA 1
ATOM 681 C C . PRO A 1 95 ? -13.259 -15.806 -5.707 1.00 48.75 95 PRO A C 1
ATOM 683 O O . PRO A 1 95 ? -13.713 -15.096 -4.818 1.00 48.75 95 PRO A O 1
ATOM 686 N N . ALA A 1 96 ? -12.069 -15.486 -6.216 1.00 49.81 96 ALA A N 1
ATOM 687 C CA . ALA A 1 96 ? -11.870 -14.976 -7.573 1.00 49.81 96 ALA A CA 1
ATOM 688 C C . ALA A 1 96 ? -12.788 -13.774 -7.865 1.00 49.81 96 ALA A C 1
ATOM 690 O O . ALA A 1 96 ? -13.743 -13.872 -8.622 1.00 49.81 96 ALA A O 1
ATOM 691 N N . ALA A 1 97 ? -12.474 -12.641 -7.240 1.00 44.97 97 ALA A N 1
ATOM 692 C CA . ALA A 1 97 ? -12.763 -11.321 -7.792 1.00 44.97 97 ALA A CA 1
ATOM 693 C C . ALA A 1 97 ? -11.412 -10.657 -8.077 1.00 44.97 97 ALA A C 1
ATOM 695 O O . ALA A 1 97 ? -10.951 -9.755 -7.381 1.00 44.97 97 ALA A O 1
ATOM 696 N N . SER A 1 98 ? -10.702 -11.232 -9.041 1.00 45.69 98 SER A N 1
ATOM 697 C CA . SER A 1 98 ? -9.758 -10.476 -9.844 1.00 45.69 98 SER A CA 1
ATOM 698 C C . SER A 1 98 ? -10.523 -10.219 -11.126 1.00 45.69 98 SER A C 1
ATOM 700 O O . SER A 1 98 ? -10.582 -11.096 -11.979 1.00 45.69 98 SER A O 1
ATOM 702 N N . ASP A 1 99 ? -11.201 -9.075 -11.199 1.00 48.22 99 ASP A N 1
ATOM 703 C CA . ASP A 1 99 ? -11.652 -8.520 -12.468 1.00 48.22 99 ASP A CA 1
ATOM 704 C C . ASP A 1 99 ? -10.395 -8.345 -13.327 1.00 48.22 99 ASP A C 1
ATOM 706 O O . ASP A 1 99 ? -9.627 -7.393 -13.182 1.00 48.22 99 ASP A O 1
ATOM 710 N N . GLN A 1 100 ? -10.110 -9.379 -14.117 1.00 50.22 100 GLN A N 1
ATOM 711 C CA . GLN A 1 100 ? -9.097 -9.375 -15.150 1.00 50.22 100 GLN A CA 1
ATOM 712 C C . GLN A 1 100 ? -9.639 -8.474 -16.248 1.00 50.22 100 GLN A C 1
ATOM 714 O O . GLN A 1 100 ? -10.434 -8.885 -17.088 1.00 50.22 100 GLN A O 1
ATOM 719 N N . ASP A 1 101 ? -9.245 -7.210 -16.160 1.00 44.94 101 ASP A N 1
ATOM 720 C CA . ASP A 1 101 ? -9.303 -6.269 -17.262 1.00 44.94 101 ASP A CA 1
ATOM 721 C C . ASP A 1 101 ? -8.384 -6.814 -18.366 1.00 44.94 101 ASP A C 1
ATOM 723 O O . ASP A 1 101 ? -7.157 -6.693 -18.314 1.00 44.94 101 ASP A O 1
ATOM 727 N N . ASP A 1 102 ? -9.005 -7.533 -19.300 1.00 51.94 102 ASP A N 1
ATOM 728 C CA . ASP A 1 102 ? -8.429 -8.127 -20.507 1.00 51.94 102 ASP A CA 1
ATOM 729 C C . ASP A 1 102 ? -8.105 -7.003 -21.512 1.00 51.94 102 ASP A C 1
ATOM 731 O O . ASP A 1 102 ? -8.675 -6.871 -22.594 1.00 51.94 102 ASP A O 1
ATOM 735 N N . SER A 1 103 ? -7.215 -6.102 -21.099 1.00 55.16 103 SER A N 1
ATOM 736 C CA . SER A 1 103 ? -6.571 -5.138 -21.978 1.00 55.16 103 SER A CA 1
ATOM 737 C C . SER A 1 103 ? -5.454 -5.881 -22.712 1.00 55.16 103 SER A C 1
ATOM 739 O O . SER A 1 103 ? -4.340 -6.013 -22.209 1.00 55.16 103 SER A O 1
ATOM 741 N N . ASN A 1 104 ?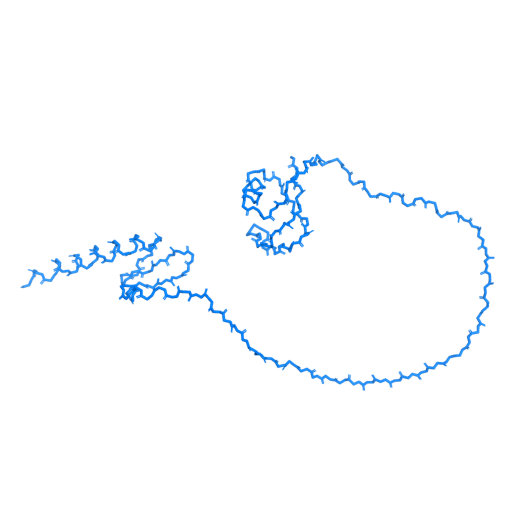 -5.782 -6.385 -23.900 1.00 56.22 104 ASN A N 1
ATOM 742 C CA . ASN A 1 104 ? -4.984 -7.223 -24.812 1.00 56.22 104 ASN A CA 1
ATOM 743 C C . ASN A 1 104 ? -3.613 -6.632 -25.264 1.00 56.22 104 ASN A C 1
ATOM 745 O O . ASN A 1 104 ? -2.985 -7.151 -26.181 1.00 56.22 104 ASN A O 1
ATOM 749 N N . ASP A 1 105 ? -3.150 -5.544 -24.639 1.00 55.41 105 ASP A N 1
ATOM 750 C CA . ASP A 1 105 ? -1.883 -4.843 -24.904 1.00 55.41 105 ASP A CA 1
ATOM 751 C C . ASP A 1 105 ? -0.781 -5.210 -23.881 1.00 55.41 105 ASP A C 1
ATOM 753 O O . ASP A 1 105 ? 0.413 -5.146 -24.167 1.00 55.41 105 ASP A O 1
ATOM 757 N N . ASP A 1 106 ? -1.164 -5.704 -22.694 1.00 59.12 106 ASP A N 1
ATOM 758 C CA . ASP A 1 106 ? -0.226 -6.117 -21.634 1.00 59.12 106 ASP A CA 1
ATOM 759 C C . ASP A 1 106 ? 0.502 -7.440 -21.935 1.00 59.12 106 ASP A C 1
ATOM 761 O O . ASP A 1 106 ? 1.409 -7.824 -21.202 1.00 59.12 106 ASP A O 1
ATOM 765 N N . SER A 1 107 ? 0.155 -8.164 -23.007 1.00 70.25 107 SER A N 1
ATOM 766 C CA . SER A 1 107 ? 0.726 -9.496 -23.282 1.00 70.25 107 SER A CA 1
ATOM 767 C C . SER A 1 107 ? 2.243 -9.492 -23.521 1.00 70.25 107 SER A C 1
ATOM 769 O O . SER A 1 107 ? 2.874 -10.544 -23.432 1.00 70.25 107 SER A O 1
ATOM 771 N N . ARG A 1 108 ? 2.837 -8.330 -23.828 1.00 79.50 108 ARG A N 1
ATOM 772 C CA . ARG A 1 108 ? 4.290 -8.156 -24.016 1.00 79.50 108 ARG A CA 1
ATOM 773 C C . ARG A 1 108 ? 5.025 -7.692 -22.755 1.00 79.50 108 ARG A C 1
ATOM 775 O O . ARG A 1 108 ? 6.253 -7.641 -22.770 1.00 79.50 108 ARG A O 1
ATOM 782 N N . LEU A 1 109 ? 4.301 -7.340 -21.695 1.00 87.94 109 LEU A N 1
ATOM 783 C CA . LEU A 1 109 ? 4.856 -6.859 -20.434 1.00 87.94 109 LEU A CA 1
ATOM 784 C C . LEU A 1 109 ? 4.736 -7.953 -19.371 1.00 87.94 109 LEU A C 1
ATOM 786 O O . LEU A 1 109 ? 3.643 -8.416 -19.053 1.00 87.94 109 LEU A O 1
ATOM 790 N N . GLU A 1 110 ? 5.850 -8.345 -18.752 1.00 89.56 110 GLU A N 1
ATOM 791 C CA . GLU A 1 110 ? 5.794 -9.292 -17.635 1.00 89.56 110 GLU A CA 1
ATOM 792 C C . GLU A 1 110 ? 5.623 -8.547 -16.306 1.00 89.56 110 GLU A C 1
ATOM 794 O O . GLU A 1 110 ? 6.513 -7.830 -15.845 1.00 89.56 110 GLU A O 1
ATOM 799 N N . HIS A 1 111 ? 4.484 -8.729 -15.635 1.00 90.62 111 HIS A N 1
ATOM 800 C CA . HIS A 1 111 ? 4.271 -8.178 -14.296 1.00 90.62 111 HIS A CA 1
ATOM 801 C C . HIS A 1 111 ? 5.003 -9.021 -13.237 1.00 90.62 111 HIS A C 1
ATOM 803 O O . HIS A 1 111 ? 4.591 -10.131 -12.905 1.00 90.62 111 HIS A O 1
ATOM 809 N N . VAL A 1 112 ? 6.065 -8.466 -12.645 1.00 90.31 112 VAL A N 1
ATOM 810 C CA . VAL A 1 112 ? 6.911 -9.153 -11.643 1.00 90.31 112 VAL A CA 1
ATOM 811 C C . VAL A 1 112 ? 6.495 -8.887 -10.190 1.00 90.31 112 VAL A C 1
ATOM 813 O O . VAL A 1 112 ? 7.189 -9.281 -9.251 1.00 90.31 112 VAL A O 1
ATOM 816 N N . GLY A 1 113 ? 5.349 -8.232 -9.986 1.00 81.38 113 GLY A N 1
ATOM 817 C CA . GLY A 1 113 ? 4.815 -7.886 -8.670 1.00 81.38 113 GLY A CA 1
ATOM 818 C C . GLY A 1 113 ? 5.328 -6.549 -8.124 1.00 81.38 113 GLY A C 1
ATOM 819 O O . GLY A 1 113 ? 6.301 -5.966 -8.595 1.00 81.38 113 GLY A O 1
ATOM 820 N N . GLY A 1 114 ? 4.628 -6.012 -7.119 1.00 87.00 114 GLY A N 1
ATOM 821 C CA . GLY A 1 114 ? 4.972 -4.721 -6.504 1.00 87.00 114 GLY A CA 1
ATOM 822 C C . GLY A 1 114 ? 4.721 -3.496 -7.396 1.00 87.00 114 GLY A C 1
ATOM 823 O O . GLY A 1 114 ? 5.237 -2.421 -7.095 1.00 87.00 114 GLY A O 1
ATOM 824 N N . GLY A 1 115 ? 3.938 -3.651 -8.471 1.00 90.62 115 GLY A N 1
ATOM 825 C CA . GLY A 1 115 ? 3.688 -2.600 -9.459 1.00 90.62 115 GLY A CA 1
ATOM 826 C C . GLY A 1 115 ? 4.848 -2.393 -10.435 1.00 90.62 115 GLY A C 1
ATOM 827 O O . GLY A 1 115 ? 4.989 -1.296 -10.967 1.00 90.62 115 GLY A O 1
ATOM 828 N N . TYR A 1 116 ? 5.693 -3.408 -10.634 1.00 93.38 116 TYR A N 1
ATOM 829 C CA . TYR A 1 116 ? 6.784 -3.396 -11.608 1.00 93.38 116 TYR A CA 1
ATOM 830 C C . TYR A 1 116 ? 6.476 -4.307 -12.792 1.00 93.38 116 TYR A C 1
ATOM 832 O O . TYR A 1 116 ? 6.018 -5.435 -12.609 1.00 93.38 116 TYR A O 1
ATOM 840 N N . PHE A 1 117 ? 6.809 -3.831 -13.983 1.00 93.88 117 PHE A N 1
ATOM 841 C CA . PHE A 1 117 ? 6.658 -4.534 -15.248 1.00 93.88 117 PHE A CA 1
ATOM 842 C C . PHE A 1 117 ? 8.028 -4.667 -15.910 1.00 93.88 117 PHE A C 1
ATOM 844 O O . PHE A 1 117 ? 8.855 -3.760 -15.811 1.00 93.88 117 PHE A O 1
ATOM 851 N N . VAL A 1 118 ? 8.284 -5.809 -16.537 1.00 92.62 118 VAL A N 1
ATOM 852 C CA . VAL A 1 118 ? 9.500 -6.084 -17.302 1.00 92.62 118 VAL A CA 1
ATOM 853 C C . VAL A 1 118 ? 9.171 -5.982 -18.783 1.00 92.62 118 VAL A C 1
ATOM 855 O O . VAL A 1 118 ? 8.209 -6.590 -19.251 1.00 92.62 118 VAL A O 1
ATOM 858 N N . LEU A 1 119 ? 9.965 -5.195 -19.501 1.00 92.00 119 LEU A N 1
ATOM 859 C CA . LEU A 1 119 ? 9.866 -5.015 -20.945 1.00 92.00 119 LEU A CA 1
ATOM 860 C C . LEU A 1 119 ? 10.581 -6.157 -21.687 1.00 92.00 119 LEU A C 1
ATOM 862 O O . LEU A 1 119 ? 11.435 -6.827 -21.103 1.00 92.00 119 LEU A O 1
ATOM 866 N N . PRO A 1 120 ? 10.317 -6.362 -22.991 1.00 88.94 120 PRO A N 1
ATOM 867 C CA . PRO A 1 120 ? 10.984 -7.401 -23.785 1.00 88.94 120 PRO A CA 1
ATOM 868 C C . PRO A 1 120 ? 12.509 -7.220 -23.908 1.00 88.94 120 PRO A C 1
ATOM 870 O O . PRO A 1 120 ? 13.211 -8.162 -24.262 1.00 88.94 120 PRO A O 1
ATOM 873 N N . ASN A 1 121 ? 13.041 -6.037 -23.587 1.00 87.50 121 ASN A N 1
ATOM 874 C CA . ASN A 1 121 ? 14.482 -5.781 -23.480 1.00 87.50 121 ASN A CA 1
ATOM 875 C C . ASN A 1 121 ? 15.088 -6.211 -22.120 1.00 87.50 121 ASN A C 1
ATOM 877 O O . ASN A 1 121 ? 16.297 -6.095 -21.930 1.00 87.50 121 ASN A O 1
ATOM 881 N N . GLY A 1 122 ? 14.269 -6.677 -21.167 1.00 89.56 122 GLY A N 1
ATOM 882 C CA . GLY A 1 122 ? 14.664 -7.030 -19.800 1.00 89.56 122 GLY A CA 1
ATOM 883 C C . GLY A 1 122 ? 14.650 -5.870 -18.791 1.00 89.56 122 GLY A C 1
ATOM 884 O O . GLY A 1 122 ? 14.997 -6.070 -17.624 1.00 89.56 122 GLY A O 1
ATOM 885 N N . GLU A 1 123 ? 14.253 -4.663 -19.195 1.00 91.00 123 GLU A N 1
ATOM 886 C CA . GLU A 1 123 ? 14.207 -3.483 -18.330 1.00 91.00 123 GLU A CA 1
ATOM 887 C C . GLU A 1 123 ? 12.999 -3.512 -17.386 1.00 91.00 123 GLU A C 1
ATOM 889 O O . GLU A 1 123 ? 11.887 -3.851 -17.785 1.00 91.00 123 GLU A O 1
ATOM 894 N N . LYS A 1 124 ? 13.211 -3.134 -16.118 1.00 93.69 124 LYS A N 1
ATOM 895 C CA . LYS A 1 124 ? 12.156 -3.046 -15.098 1.00 93.69 124 LYS A CA 1
ATOM 896 C C . LYS A 1 124 ? 11.632 -1.625 -14.976 1.00 93.69 124 LYS A C 1
ATOM 898 O O . LYS A 1 124 ? 12.343 -0.744 -14.496 1.00 93.69 124 LYS A O 1
ATOM 903 N N . VAL A 1 125 ? 10.354 -1.441 -15.274 1.00 93.44 125 VAL A N 1
ATOM 904 C CA . VAL A 1 125 ? 9.661 -0.157 -15.190 1.00 93.44 125 VAL A CA 1
ATOM 905 C C . VAL A 1 125 ? 8.589 -0.206 -14.104 1.00 93.44 125 VAL A C 1
ATOM 907 O O . VAL A 1 125 ? 7.877 -1.196 -13.937 1.00 93.44 125 VAL A O 1
ATOM 910 N N . ARG A 1 126 ? 8.494 0.859 -13.302 1.00 93.19 126 ARG A N 1
ATOM 911 C CA . ARG A 1 126 ? 7.497 0.973 -12.231 1.00 93.19 126 ARG A CA 1
ATOM 912 C C . ARG A 1 126 ? 6.227 1.633 -12.759 1.00 93.19 126 ARG A C 1
ATOM 914 O O . ARG A 1 126 ? 6.273 2.775 -13.206 1.00 93.19 126 ARG A O 1
ATOM 921 N N . GLY A 1 127 ? 5.094 0.968 -12.571 1.00 91.25 127 GLY A N 1
ATOM 922 C CA . GLY A 1 127 ? 3.778 1.424 -13.007 1.00 91.25 127 GLY A CA 1
ATOM 923 C C . GLY A 1 127 ? 3.455 0.975 -14.430 1.00 91.25 127 GLY A C 1
ATOM 924 O O . GLY A 1 127 ? 4.327 0.962 -15.295 1.00 91.25 127 GLY A O 1
ATOM 925 N N . LYS A 1 128 ? 2.187 0.614 -14.651 1.00 87.56 128 LYS A N 1
ATOM 926 C CA . LYS A 1 128 ? 1.686 0.106 -15.935 1.00 87.56 128 LYS A CA 1
ATOM 927 C C . LYS A 1 128 ? 1.805 1.152 -17.047 1.00 87.56 128 LYS A C 1
ATOM 929 O O . LYS A 1 128 ? 2.308 0.844 -18.117 1.00 87.56 128 LYS A O 1
ATOM 934 N N . GLU A 1 129 ? 1.426 2.401 -16.776 1.00 90.69 129 GLU A N 1
ATOM 935 C CA . GLU A 1 129 ? 1.469 3.486 -17.774 1.00 90.69 129 GLU A CA 1
ATOM 936 C C . GLU A 1 129 ? 2.899 3.763 -18.254 1.00 90.69 129 GLU A C 1
ATOM 938 O O . GLU A 1 129 ? 3.142 3.917 -19.447 1.00 90.69 129 GLU A O 1
ATOM 943 N N . ASN A 1 130 ? 3.865 3.759 -17.330 1.00 90.75 130 ASN A N 1
ATOM 944 C CA . ASN A 1 130 ? 5.273 3.932 -17.680 1.00 90.75 130 ASN A CA 1
ATOM 945 C C . ASN A 1 130 ? 5.800 2.748 -18.495 1.00 90.75 130 ASN A C 1
ATOM 947 O O . ASN A 1 130 ? 6.613 2.941 -19.392 1.00 90.75 130 ASN A O 1
ATOM 951 N N . ALA A 1 131 ? 5.361 1.528 -18.176 1.00 90.75 131 ALA A N 1
ATOM 952 C CA . ALA A 1 131 ? 5.781 0.332 -18.891 1.00 90.75 131 ALA A CA 1
ATOM 953 C C . ALA A 1 131 ? 5.269 0.327 -20.339 1.00 90.75 131 ALA A C 1
ATOM 955 O O . ALA A 1 131 ? 6.031 -0.005 -21.240 1.00 90.75 131 ALA A O 1
ATOM 956 N N . LEU A 1 132 ? 4.030 0.777 -20.560 1.00 89.50 132 LEU A N 1
ATOM 957 C CA . LEU A 1 132 ? 3.450 0.965 -21.894 1.00 89.50 132 LEU A CA 1
ATOM 958 C C . LEU A 1 132 ? 4.194 2.041 -22.693 1.00 89.50 132 LEU A C 1
ATOM 960 O O . LEU A 1 132 ? 4.600 1.790 -23.823 1.00 89.50 132 LEU A O 1
ATOM 964 N N . ALA A 1 133 ? 4.455 3.205 -22.090 1.00 90.31 133 ALA A N 1
ATOM 965 C CA . ALA A 1 133 ? 5.206 4.275 -22.749 1.00 90.31 133 ALA A CA 1
ATOM 966 C C . ALA A 1 133 ? 6.632 3.836 -23.132 1.00 90.31 133 ALA A C 1
ATOM 968 O O . ALA A 1 133 ? 7.140 4.175 -24.199 1.00 90.31 133 ALA A O 1
ATOM 969 N N . ALA A 1 134 ? 7.285 3.059 -22.266 1.00 90.31 134 ALA A N 1
ATOM 970 C CA . ALA A 1 134 ? 8.610 2.522 -22.540 1.00 90.31 134 ALA A CA 1
ATOM 971 C C . ALA A 1 134 ? 8.577 1.397 -23.595 1.00 90.31 134 ALA A C 1
ATOM 973 O O . ALA A 1 134 ? 9.504 1.295 -24.395 1.00 90.31 134 ALA A O 1
ATOM 974 N N . LEU A 1 135 ? 7.510 0.592 -23.653 1.00 89.19 135 LEU A N 1
ATOM 975 C CA . LEU A 1 135 ? 7.313 -0.409 -24.704 1.00 89.19 135 LEU A CA 1
ATOM 976 C C . LEU A 1 135 ? 7.136 0.250 -26.078 1.00 89.19 135 LEU A C 1
ATOM 978 O O . LEU A 1 135 ? 7.802 -0.151 -27.029 1.00 89.19 135 LEU A O 1
ATOM 982 N N . GLU A 1 136 ? 6.310 1.294 -26.163 1.00 89.19 136 GLU A N 1
ATOM 983 C CA . GLU A 1 136 ? 6.117 2.081 -27.387 1.00 89.19 136 GLU A CA 1
ATOM 984 C C . GLU A 1 136 ? 7.433 2.729 -27.847 1.00 89.19 136 GLU A C 1
ATOM 986 O O . GLU A 1 136 ? 7.775 2.695 -29.029 1.00 89.19 136 GLU A O 1
ATOM 991 N N . ALA A 1 137 ? 8.227 3.248 -26.905 1.00 87.69 137 ALA A N 1
ATOM 992 C CA . ALA A 1 137 ? 9.551 3.783 -27.204 1.00 87.69 137 ALA A CA 1
ATOM 993 C C . ALA A 1 137 ? 10.514 2.708 -27.743 1.00 87.69 137 ALA A C 1
ATOM 995 O O . ALA A 1 137 ? 11.279 2.986 -28.665 1.00 87.69 137 ALA A O 1
ATOM 996 N N . LEU A 1 138 ? 10.479 1.482 -27.210 1.00 85.75 138 LEU A N 1
ATOM 997 C CA . LEU A 1 138 ? 11.289 0.375 -27.728 1.00 85.75 138 LEU A CA 1
ATOM 998 C C . LEU A 1 138 ? 10.858 -0.058 -29.125 1.00 85.75 138 LEU A C 1
ATOM 1000 O O . LEU A 1 138 ? 11.725 -0.321 -29.954 1.00 85.75 138 LEU A O 1
ATOM 1004 N N . ASP A 1 139 ? 9.556 -0.118 -29.397 1.00 86.31 139 ASP A N 1
ATOM 1005 C CA . ASP A 1 139 ? 9.051 -0.441 -30.731 1.00 86.31 139 ASP A CA 1
ATOM 1006 C C . ASP A 1 139 ? 9.450 0.639 -31.745 1.00 86.31 139 ASP A C 1
ATOM 1008 O O . ASP A 1 139 ? 9.913 0.313 -32.837 1.00 86.31 139 ASP A O 1
ATOM 1012 N N . ALA A 1 140 ? 9.385 1.921 -31.367 1.00 84.25 140 ALA A N 1
ATOM 1013 C CA . ALA A 1 140 ? 9.865 3.022 -32.201 1.00 84.25 140 ALA A CA 1
ATOM 1014 C C . ALA A 1 140 ? 11.376 2.923 -32.494 1.00 84.25 140 ALA A C 1
ATOM 1016 O O . ALA A 1 140 ? 11.805 3.137 -33.628 1.00 84.25 140 ALA A O 1
ATOM 1017 N N . VAL A 1 141 ? 12.189 2.557 -31.494 1.00 82.06 141 VAL A N 1
ATOM 1018 C CA . VAL A 1 141 ? 13.636 2.337 -31.667 1.00 82.06 141 VAL A CA 1
ATOM 1019 C C . VAL A 1 141 ? 13.919 1.100 -32.527 1.00 82.06 141 VAL A C 1
ATOM 1021 O O . VAL A 1 141 ? 14.814 1.136 -33.368 1.00 82.06 141 VAL A O 1
ATOM 1024 N N . ALA A 1 142 ? 13.158 0.017 -32.356 1.00 79.56 142 ALA A N 1
ATOM 1025 C CA . ALA A 1 142 ? 13.314 -1.209 -33.134 1.00 79.56 142 ALA A CA 1
ATOM 1026 C C . ALA A 1 142 ? 12.990 -0.999 -34.623 1.00 79.56 142 ALA A C 1
ATOM 1028 O O . ALA A 1 142 ? 13.702 -1.530 -35.472 1.00 79.56 142 ALA A O 1
ATOM 1029 N N . VAL A 1 143 ? 11.970 -0.192 -34.940 1.00 77.25 143 VAL A N 1
ATOM 1030 C CA . VAL A 1 143 ? 11.628 0.188 -36.323 1.00 77.25 143 VAL A CA 1
ATOM 1031 C C . VAL A 1 143 ? 12.724 1.058 -36.944 1.00 77.25 143 VAL A C 1
ATOM 1033 O O . VAL A 1 143 ? 13.130 0.809 -38.074 1.00 77.25 143 VAL A O 1
ATOM 1036 N N . ALA A 1 144 ? 13.273 2.020 -36.196 1.00 74.38 144 ALA A N 1
ATOM 1037 C CA . ALA A 1 144 ? 14.331 2.903 -36.695 1.00 74.38 144 ALA A CA 1
ATOM 1038 C C . ALA A 1 144 ? 15.650 2.173 -37.027 1.00 74.38 144 ALA A C 1
ATOM 1040 O O . ALA A 1 144 ? 16.421 2.647 -37.855 1.00 74.38 144 ALA A O 1
ATOM 1041 N N . LEU A 1 145 ? 15.919 1.020 -36.405 1.00 69.56 145 LEU A N 1
ATOM 1042 C CA . LEU A 1 145 ? 17.113 0.209 -36.678 1.00 69.56 145 LEU A CA 1
ATOM 1043 C C . LEU A 1 145 ? 16.955 -0.742 -37.877 1.00 69.56 145 LEU A C 1
ATOM 1045 O O . LEU A 1 145 ? 17.935 -1.367 -38.273 1.00 69.56 145 LEU A O 1
ATOM 1049 N N . GLN A 1 146 ? 15.754 -0.868 -38.452 1.00 62.12 146 GLN A N 1
ATOM 1050 C CA . GLN A 1 146 ? 15.494 -1.729 -39.613 1.00 62.12 146 GLN A CA 1
ATOM 1051 C C . GLN A 1 146 ? 15.592 -1.003 -40.967 1.00 62.12 146 GLN A C 1
ATOM 1053 O O . GLN A 1 146 ? 15.505 -1.665 -41.996 1.00 62.12 146 GLN A O 1
ATOM 1058 N N . GLU A 1 147 ? 15.797 0.319 -40.999 1.00 64.69 147 GLU A N 1
ATOM 1059 C CA . GLU A 1 147 ? 15.850 1.105 -42.249 1.00 64.69 147 GLU A CA 1
ATOM 1060 C C . GLU A 1 147 ? 17.275 1.432 -42.746 1.00 64.69 147 GLU A C 1
ATOM 1062 O O . GLU A 1 147 ? 17.424 2.130 -43.748 1.00 64.69 147 GLU A O 1
ATOM 1067 N N . GLU A 1 148 ? 18.326 0.912 -42.103 1.00 59.81 148 GLU A N 1
ATOM 1068 C CA . GLU A 1 148 ? 19.724 1.076 -42.550 1.00 59.81 148 GLU A CA 1
ATOM 1069 C C . GLU A 1 148 ? 20.342 -0.225 -43.103 1.00 59.81 148 GLU A C 1
ATOM 1071 O O . GLU A 1 148 ? 21.459 -0.594 -42.731 1.00 59.81 148 GLU A O 1
ATOM 1076 N N . GLU A 1 149 ? 19.638 -0.914 -44.010 1.00 54.34 149 GLU A N 1
ATOM 1077 C CA . GLU A 1 149 ? 20.215 -1.984 -44.852 1.00 54.34 149 GLU A CA 1
ATOM 1078 C C . GLU A 1 149 ? 19.846 -1.833 -46.337 1.00 54.34 149 GLU A C 1
ATOM 1080 O O . GLU A 1 149 ? 18.653 -1.600 -46.647 1.00 54.34 149 GLU A O 1
#

Foldseek 3Di:
DKWKWFFQPWDQDPVVRDIDHGRDIDIDPDPVVVVVCVVVVGTPDTDDDDPDDDDDDPPDDDDDDDDDDDDDDDDDDDDDDDDDDDDDDDDDDDDDPPPPPPPVQCPQWPDPDPQWTAHPVRDIDHHPVRNSVVNVVVVVVVVVVVPPD

Sequence (149 aa):
MIYRAVVTRAFLCKVQGVHFRVGSAYLSADSARIAYLQSGGYLGKEETEEPNQASTTASDQLPADDAFLIPQDGASAVDDATAAGGGNPVASAAPAASDQDDSNDDSRLEHVGGGYFVLPNGEKVRGKENALAALEALDAVAVALQEEE

Radius of gyration: 31.36 Å; chains: 1; bounding box: 34×56×104 Å

Organism: NCBI:txid582686

Secondary structure (DSSP, 8-state):
-EEEEEBSS-EEETTTTEEEPTT-EEEES-HHHHHHHHHTTSB---PEEP-----------------------------------------------------TTGGGSEEEETTEEE-TTS-EEESHHHHHHHHHHHHHHHHHTTS--

pLDDT: mean 72.67, std 19.86, range [39.59, 96.0]